Protein AF-A0A6J6B0I6-F1 (afdb_monomer)

Secondary structure (DSSP, 8-state):
-HHHHHHHHHHT--HHHHTTT--TT--------GGGHHHHHHHHHHTT-----------S----TT-EEEETTEEEEEE---S----

InterPro domains:
  IPR036676 PurM-like, C-terminal domain superfamily [G3DSA:3.90.650.10] (1-74)
  IPR036676 PurM-like, C-terminal domain superfamily [SSF56042] (2-62)

pLDDT: mean 90.33, std 6.66, range [61.56, 98.31]

Structure (mmCIF, N/CA/C/O backbone):
data_AF-A0A6J6B0I6-F1
#
_entry.id   AF-A0A6J6B0I6-F1
#
loop_
_atom_site.group_PDB
_atom_site.id
_atom_site.type_symbol
_atom_site.label_atom_id
_atom_site.label_alt_id
_atom_site.label_comp_id
_atom_site.label_asym_id
_atom_site.label_entity_id
_atom_site.label_seq_id
_atom_site.pdbx_PDB_ins_code
_atom_site.Cartn_x
_atom_site.Cartn_y
_atom_site.Cartn_z
_atom_site.occupancy
_atom_site.B_iso_or_equiv
_atom_site.auth_seq_id
_atom_site.auth_comp_id
_atom_site.auth_asym_id
_atom_site.auth_atom_id
_atom_site.pdbx_PDB_model_num
ATOM 1 N N . MET A 1 1 ? -5.797 -0.729 -10.847 1.00 61.56 1 MET A N 1
ATOM 2 C CA . MET A 1 1 ? -4.613 -1.353 -11.485 1.00 61.56 1 MET A CA 1
ATOM 3 C C . MET A 1 1 ? -4.509 -1.180 -13.000 1.00 61.56 1 MET A C 1
ATOM 5 O O . MET A 1 1 ? -3.406 -0.900 -13.443 1.00 61.56 1 MET A O 1
ATOM 9 N N . ARG A 1 2 ? -5.590 -1.271 -13.802 1.00 79.69 2 ARG A N 1
ATOM 10 C CA . ARG A 1 2 ? -5.489 -1.153 -15.281 1.00 79.69 2 ARG A CA 1
ATOM 11 C C . ARG A 1 2 ? -4.710 0.063 -15.794 1.00 79.69 2 ARG A C 1
ATOM 13 O O . ARG A 1 2 ? -3.962 -0.085 -16.746 1.00 79.69 2 ARG A O 1
ATOM 20 N N . VAL A 1 3 ? -4.862 1.235 -15.170 1.00 89.62 3 VAL A N 1
ATOM 21 C CA . VAL A 1 3 ? -4.186 2.464 -15.625 1.00 89.62 3 VAL A CA 1
ATOM 22 C C . VAL A 1 3 ? -2.663 2.316 -15.593 1.00 89.62 3 VAL A C 1
ATOM 24 O O . VAL A 1 3 ? -2.026 2.540 -16.611 1.00 89.62 3 VAL A O 1
ATOM 27 N N . PHE A 1 4 ? -2.077 1.881 -14.473 1.00 91.06 4 PHE A N 1
ATOM 28 C CA . PHE A 1 4 ? -0.620 1.723 -14.371 1.00 91.06 4 PHE A CA 1
ATOM 29 C C . PHE A 1 4 ? -0.081 0.658 -15.325 1.00 91.06 4 PHE A C 1
ATOM 31 O O . PHE A 1 4 ? 0.976 0.860 -15.906 1.00 91.06 4 PHE A O 1
ATOM 38 N N . ARG A 1 5 ? -0.831 -0.430 -15.545 1.00 90.12 5 ARG A N 1
ATOM 39 C CA . ARG A 1 5 ? -0.435 -1.488 -16.486 1.00 90.12 5 ARG A CA 1
ATOM 40 C C . ARG A 1 5 ? -0.398 -0.973 -17.926 1.00 90.12 5 ARG A C 1
ATOM 42 O O . ARG A 1 5 ? 0.568 -1.225 -18.628 1.00 90.12 5 ARG A O 1
ATOM 49 N N . VAL A 1 6 ? -1.407 -0.200 -18.333 1.00 93.38 6 VAL A N 1
ATOM 50 C CA . VAL A 1 6 ? -1.443 0.442 -19.659 1.00 93.38 6 VAL A CA 1
ATOM 51 C C . VAL A 1 6 ? -0.306 1.450 -19.818 1.00 93.38 6 VAL A C 1
ATOM 53 O O . VAL A 1 6 ? 0.342 1.480 -20.856 1.00 93.38 6 VAL A O 1
ATOM 56 N N . LEU A 1 7 ? -0.043 2.268 -18.795 1.00 93.62 7 LEU A N 1
ATOM 57 C CA . LEU A 1 7 ? 1.036 3.254 -18.853 1.00 93.62 7 LEU A CA 1
ATOM 58 C C . LEU A 1 7 ? 2.421 2.597 -18.919 1.00 93.62 7 LEU A C 1
ATOM 60 O O . LEU A 1 7 ? 3.263 3.067 -19.678 1.00 93.62 7 LEU A O 1
ATOM 64 N N . ALA A 1 8 ? 2.645 1.523 -18.158 1.00 92.44 8 ALA A N 1
ATOM 65 C CA . ALA A 1 8 ? 3.886 0.754 -18.209 1.00 92.44 8 ALA A CA 1
ATOM 66 C C . ALA A 1 8 ? 4.072 0.083 -19.582 1.00 92.44 8 ALA A C 1
ATOM 68 O O . ALA A 1 8 ? 5.132 0.219 -20.184 1.00 92.44 8 ALA A O 1
ATOM 69 N N . ASP A 1 9 ? 3.015 -0.530 -20.130 1.00 93.19 9 ASP A N 1
ATOM 70 C CA . ASP A 1 9 ? 3.024 -1.137 -21.470 1.00 93.19 9 ASP A CA 1
ATOM 71 C C . ASP A 1 9 ? 3.369 -0.117 -22.567 1.00 93.19 9 ASP A C 1
ATOM 73 O O . ASP A 1 9 ? 4.237 -0.359 -23.403 1.00 93.19 9 ASP A O 1
ATOM 77 N N . TRP A 1 10 ? 2.774 1.079 -22.521 1.00 95.25 10 TRP A N 1
ATOM 78 C CA . TRP A 1 10 ? 3.106 2.162 -23.456 1.00 95.25 10 TRP A CA 1
ATOM 79 C C . TRP A 1 10 ? 4.540 2.674 -23.316 1.00 95.25 10 TRP A C 1
ATOM 81 O O . TRP A 1 10 ? 5.124 3.121 -24.304 1.00 95.25 10 TRP A O 1
ATOM 91 N N . ALA A 1 11 ? 5.099 2.631 -22.107 1.00 92.94 11 ALA A N 1
ATOM 92 C CA . ALA A 1 11 ? 6.488 2.990 -21.850 1.00 92.94 11 ALA A CA 1
ATOM 93 C C . ALA A 1 11 ? 7.477 1.873 -22.238 1.00 92.94 11 ALA A C 1
ATOM 95 O O . ALA A 1 11 ? 8.671 2.143 -22.352 1.00 92.94 11 ALA A O 1
ATOM 96 N N . GLY A 1 12 ? 7.001 0.644 -22.474 1.00 94.12 12 GLY A N 1
ATOM 97 C CA . GLY A 1 12 ? 7.853 -0.534 -22.648 1.00 94.12 12 GLY A CA 1
ATOM 98 C C . GLY A 1 12 ? 8.507 -1.010 -21.344 1.00 94.12 12 GLY A C 1
ATOM 99 O O . GLY A 1 12 ? 9.510 -1.720 -21.395 1.00 94.12 12 GLY A O 1
ATOM 100 N N . ASP A 1 13 ? 7.945 -0.622 -20.198 1.00 93.38 13 ASP A N 1
ATOM 101 C CA . ASP A 1 13 ? 8.447 -0.920 -18.859 1.00 93.38 13 ASP A CA 1
ATOM 102 C C . ASP A 1 13 ? 7.619 -2.017 -18.168 1.00 93.38 13 ASP A C 1
ATOM 104 O O . ASP A 1 13 ? 6.453 -2.266 -18.482 1.00 93.38 13 ASP A O 1
ATOM 108 N N . SER A 1 14 ? 8.221 -2.657 -17.165 1.00 90.06 14 SER A N 1
ATOM 109 C CA . SER A 1 14 ? 7.508 -3.516 -16.208 1.00 90.06 14 SER A CA 1
ATOM 110 C C . SER A 1 14 ? 6.842 -2.681 -15.105 1.00 90.06 14 SER A C 1
ATOM 112 O O . SER A 1 14 ? 7.249 -1.547 -14.854 1.00 90.06 14 SER A O 1
ATOM 114 N N . LEU A 1 15 ? 5.848 -3.219 -14.388 1.00 89.25 15 LEU A N 1
ATOM 115 C CA . LEU A 1 15 ? 5.303 -2.510 -13.219 1.00 89.25 15 LEU A CA 1
ATOM 116 C C . LEU A 1 15 ? 6.366 -2.381 -12.120 1.00 89.25 15 LEU A C 1
ATOM 118 O O . LEU A 1 15 ? 6.505 -1.319 -11.515 1.00 89.25 15 LEU A O 1
ATOM 122 N N . GLU A 1 16 ? 7.164 -3.427 -11.940 1.00 88.75 16 GLU A N 1
ATOM 123 C CA . GLU A 1 16 ? 8.257 -3.534 -10.979 1.00 88.75 16 GLU A CA 1
ATOM 124 C C . GLU A 1 16 ? 9.285 -2.407 -11.167 1.00 88.75 16 GLU A C 1
ATOM 126 O O . GLU A 1 16 ? 9.692 -1.756 -10.206 1.00 88.75 16 GLU A O 1
ATOM 131 N N . SER A 1 17 ? 9.655 -2.091 -12.414 1.00 89.56 17 SER A N 1
ATOM 132 C CA . SER A 1 17 ? 10.593 -0.995 -12.705 1.00 89.56 17 SER A CA 1
ATOM 133 C C . SER A 1 17 ? 10.031 0.394 -12.382 1.00 89.56 17 SER A C 1
ATOM 135 O O . SER A 1 17 ? 10.802 1.339 -12.214 1.00 89.56 17 SER A O 1
ATOM 137 N N . THR A 1 18 ? 8.708 0.535 -12.243 1.00 89.62 18 THR A N 1
ATOM 138 C CA . THR A 1 18 ? 8.058 1.817 -11.917 1.00 89.62 18 THR A CA 1
ATOM 139 C C . THR A 1 18 ? 7.846 2.048 -10.415 1.00 89.62 18 THR A C 1
ATOM 141 O O . THR A 1 18 ? 7.550 3.178 -10.020 1.00 89.62 18 THR A O 1
ATOM 144 N N . GLU A 1 19 ? 8.064 1.042 -9.559 1.00 86.25 19 GLU A N 1
ATOM 145 C CA . GLU A 1 19 ? 7.844 1.096 -8.097 1.00 86.25 19 GLU A CA 1
ATOM 146 C C . GLU A 1 19 ? 8.581 2.240 -7.395 1.00 86.25 19 GLU A C 1
ATOM 148 O O . GLU A 1 19 ? 8.066 2.854 -6.462 1.00 86.25 19 GLU A O 1
ATOM 153 N N . GLY A 1 20 ? 9.788 2.569 -7.861 1.00 82.94 20 GLY A N 1
ATOM 1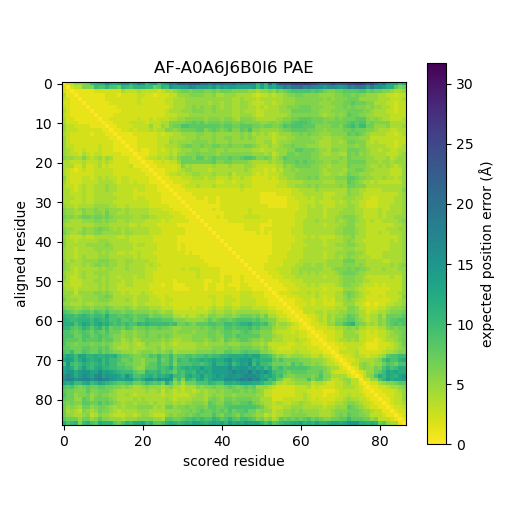54 C CA . GLY A 1 20 ? 10.578 3.668 -7.300 1.00 82.94 20 GLY A CA 1
ATOM 155 C C . GLY A 1 20 ? 9.988 5.060 -7.562 1.00 82.94 20 GLY A C 1
ATOM 156 O O . GLY A 1 20 ? 10.431 6.036 -6.951 1.00 82.94 20 GLY A O 1
ATOM 157 N N . THR A 1 21 ? 8.999 5.158 -8.455 1.00 86.12 21 THR A N 1
ATOM 158 C CA . THR A 1 21 ? 8.476 6.429 -8.974 1.00 86.12 21 THR A CA 1
ATOM 159 C C . THR A 1 21 ? 6.968 6.569 -8.780 1.00 86.12 21 THR A C 1
ATOM 161 O O . THR A 1 21 ? 6.495 7.663 -8.466 1.00 86.12 21 THR A O 1
ATOM 164 N N . TRP A 1 22 ? 6.194 5.501 -8.978 1.00 90.12 22 TRP A N 1
ATOM 165 C CA . TRP A 1 22 ? 4.730 5.539 -8.966 1.00 90.12 22 TRP A CA 1
ATOM 166 C C . TRP A 1 22 ? 4.157 4.902 -7.706 1.00 90.12 22 TRP A C 1
ATOM 168 O O . TRP A 1 22 ? 4.711 3.971 -7.141 1.00 90.12 22 TRP A O 1
ATOM 178 N N . ASN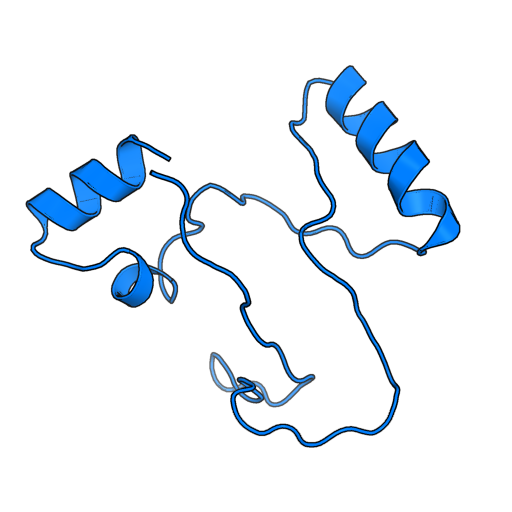 A 1 23 ? 2.991 5.387 -7.284 1.00 88.56 23 ASN A N 1
ATOM 179 C CA . ASN A 1 23 ? 2.302 4.859 -6.106 1.00 88.56 23 ASN A CA 1
ATOM 180 C C . ASN A 1 23 ? 1.585 3.517 -6.353 1.00 88.56 23 ASN A C 1
ATOM 182 O O . ASN A 1 23 ? 1.127 2.882 -5.408 1.00 88.56 23 ASN A O 1
ATOM 186 N N . LEU A 1 24 ? 1.441 3.121 -7.624 1.00 90.12 24 LEU A N 1
ATOM 187 C CA . LEU A 1 24 ? 0.828 1.869 -8.080 1.00 90.12 24 LEU A CA 1
ATOM 188 C C . LEU A 1 24 ? -0.553 1.558 -7.474 1.00 90.12 24 LEU A C 1
ATOM 190 O O . LEU A 1 24 ? -0.987 0.409 -7.422 1.00 90.12 24 LEU A O 1
ATOM 194 N N . GLY A 1 25 ? -1.292 2.601 -7.091 1.00 88.88 25 GLY A N 1
ATOM 195 C CA . GLY A 1 25 ? -2.640 2.509 -6.530 1.00 88.88 25 GLY A CA 1
ATOM 196 C C . GLY A 1 25 ? -2.712 2.682 -5.014 1.00 88.88 25 GLY A C 1
ATOM 197 O O . GLY A 1 25 ? -3.819 2.741 -4.487 1.00 88.88 25 GLY A O 1
ATOM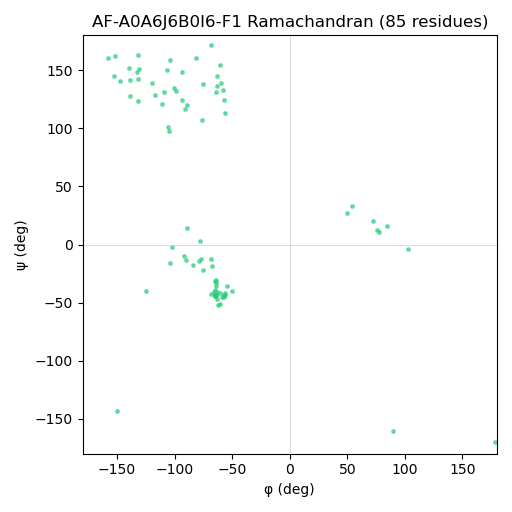 198 N N . ILE A 1 26 ? -1.580 2.820 -4.319 1.00 90.38 26 ILE A N 1
ATOM 199 C CA . ILE A 1 26 ? -1.532 3.071 -2.873 1.00 90.38 26 ILE A CA 1
ATOM 200 C C . ILE A 1 26 ? -1.173 4.536 -2.627 1.00 90.38 26 ILE A C 1
ATOM 202 O O . ILE A 1 26 ? -0.010 4.922 -2.632 1.00 90.38 26 ILE A O 1
ATOM 206 N N . GLY A 1 27 ? -2.180 5.376 -2.392 1.00 91.75 27 GLY A N 1
ATOM 207 C CA . GLY A 1 27 ? -1.958 6.799 -2.102 1.00 91.75 27 GLY A CA 1
ATOM 208 C C . GLY A 1 27 ? -1.435 7.081 -0.688 1.00 91.75 27 GLY A C 1
ATOM 209 O O . GLY A 1 27 ? -0.859 8.141 -0.451 1.00 91.75 27 GLY A O 1
ATOM 210 N N . MET A 1 28 ? -1.642 6.155 0.251 1.00 93.88 28 MET A N 1
ATOM 211 C CA . MET A 1 28 ? -1.312 6.330 1.665 1.00 93.88 28 MET A CA 1
ATOM 212 C C . MET A 1 28 ? -1.031 4.981 2.331 1.00 93.88 28 MET A C 1
ATOM 214 O O . MET A 1 28 ? -1.691 3.988 2.037 1.00 93.88 28 MET A O 1
ATOM 218 N N . LEU A 1 29 ? -0.092 4.981 3.278 1.00 93.81 29 LEU A N 1
ATOM 219 C CA . LEU A 1 29 ? 0.114 3.903 4.240 1.00 93.81 29 LEU A CA 1
ATOM 220 C C . LEU A 1 29 ? -0.139 4.446 5.646 1.00 93.81 29 LEU A C 1
ATOM 222 O O . LEU A 1 29 ? 0.448 5.456 6.032 1.00 93.81 29 LEU A O 1
ATOM 226 N N . ALA A 1 30 ? -0.986 3.764 6.412 1.00 95.69 30 ALA A N 1
ATOM 227 C CA . ALA A 1 30 ? -1.218 4.063 7.818 1.00 95.69 30 ALA A CA 1
ATOM 228 C C . ALA A 1 30 ? -0.652 2.929 8.681 1.00 95.69 30 ALA A C 1
ATOM 230 O O . ALA A 1 30 ? -1.061 1.776 8.546 1.00 95.69 30 ALA A O 1
ATOM 231 N N . VAL A 1 31 ? 0.287 3.254 9.573 1.00 95.44 31 VAL A N 1
ATOM 232 C CA . VAL A 1 31 ? 0.811 2.304 10.564 1.00 95.44 31 VAL A CA 1
ATOM 233 C C . VAL A 1 31 ? -0.051 2.396 11.816 1.00 95.44 31 VAL A C 1
ATOM 235 O O . VAL A 1 31 ? -0.169 3.459 12.421 1.00 95.44 31 VAL A O 1
ATOM 238 N N . VAL A 1 32 ? -0.670 1.280 12.186 1.00 96.56 32 VAL A N 1
ATOM 239 C CA . VAL A 1 32 ? -1.638 1.191 13.286 1.00 96.56 32 VAL A CA 1
ATOM 240 C C . VAL A 1 32 ? -1.293 0.018 14.197 1.00 96.56 32 VAL A C 1
ATOM 242 O O . VAL A 1 32 ? -0.538 -0.877 13.810 1.00 96.56 32 VAL A O 1
ATOM 245 N N . SER A 1 33 ? -1.852 -0.005 15.410 1.00 97.00 33 SER A N 1
ATOM 246 C CA . SER A 1 33 ? -1.747 -1.187 16.265 1.00 97.00 33 SER A CA 1
ATOM 247 C C . SER A 1 33 ? -2.438 -2.384 15.608 1.00 97.00 33 SER A C 1
ATOM 249 O O . SER A 1 33 ? -3.470 -2.244 14.945 1.00 97.00 33 SER A O 1
ATOM 251 N N . HIS A 1 34 ? -1.881 -3.579 15.819 1.00 95.81 34 HIS A N 1
ATOM 252 C CA . HIS A 1 34 ? -2.420 -4.814 15.2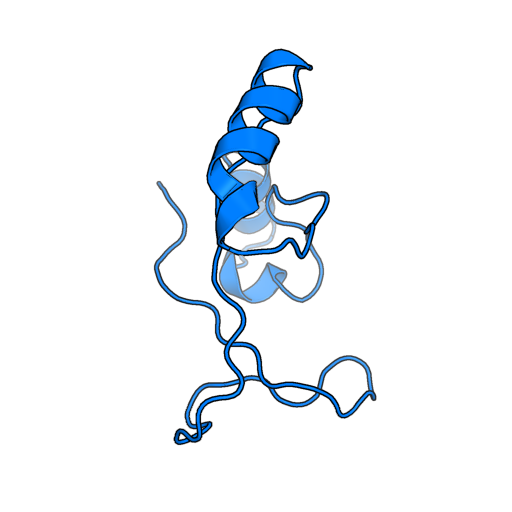47 1.00 95.81 34 HIS A CA 1
ATOM 253 C C . HIS A 1 34 ? -3.894 -5.030 15.626 1.00 95.81 34 HIS A C 1
ATOM 255 O O . HIS A 1 34 ? -4.712 -5.371 14.776 1.00 95.81 34 HIS A O 1
ATOM 261 N N . GLU A 1 35 ? -4.238 -4.752 16.885 1.00 97.31 35 GLU A N 1
ATOM 262 C CA . GLU A 1 35 ? -5.591 -4.911 17.428 1.00 97.31 35 GLU A CA 1
ATOM 263 C C . GLU A 1 35 ? -6.618 -3.978 16.768 1.00 97.31 35 GLU A C 1
ATOM 265 O O . GLU A 1 35 ? -7.783 -4.343 16.626 1.00 97.31 35 GLU A O 1
ATOM 270 N N . SER A 1 36 ? -6.190 -2.797 16.313 1.00 97.69 36 SER A N 1
ATOM 271 C CA . SER A 1 36 ? -7.076 -1.805 15.693 1.00 97.69 36 SER A CA 1
ATOM 272 C C . SER A 1 36 ? -7.207 -1.964 14.178 1.00 97.69 36 SER A C 1
ATOM 274 O O . SER A 1 36 ? -8.095 -1.354 13.582 1.00 97.69 36 SER A O 1
ATOM 276 N N . ALA A 1 37 ? -6.347 -2.760 13.534 1.00 97.50 37 ALA A N 1
ATOM 277 C CA . ALA A 1 37 ? -6.246 -2.820 12.075 1.00 97.50 37 ALA A CA 1
ATOM 278 C C . ALA A 1 37 ? -7.575 -3.190 11.392 1.00 97.50 37 ALA A C 1
ATOM 280 O O . ALA A 1 37 ? -7.968 -2.559 10.409 1.00 97.50 37 ALA A O 1
ATOM 281 N N . SER A 1 38 ? -8.296 -4.178 11.929 1.00 96.88 38 SER A N 1
ATOM 282 C CA . SER A 1 38 ? -9.579 -4.633 11.378 1.00 96.88 38 SER A CA 1
ATOM 283 C C . SER A 1 38 ? -10.687 -3.586 11.540 1.00 96.88 38 SER A C 1
ATOM 285 O O . SER A 1 38 ? -11.441 -3.329 10.598 1.00 96.88 38 SER A O 1
ATOM 287 N N . THR A 1 39 ? -10.761 -2.948 12.710 1.00 98.12 39 THR A N 1
ATOM 288 C CA . THR A 1 39 ? -11.723 -1.881 13.007 1.00 98.12 39 THR A CA 1
ATOM 289 C C . THR A 1 39 ? -11.507 -0.682 12.091 1.00 98.12 39 THR A C 1
ATOM 291 O O . THR A 1 39 ? -12.441 -0.283 11.397 1.00 98.12 39 THR A O 1
ATOM 294 N N . LEU A 1 40 ? -10.274 -0.176 12.007 1.00 98.00 40 LEU A N 1
ATOM 295 C CA . LEU A 1 40 ? -9.937 0.987 11.181 1.00 98.00 40 LEU A CA 1
ATOM 296 C C . LEU A 1 40 ? -10.157 0.717 9.690 1.00 98.00 40 LEU A C 1
ATOM 298 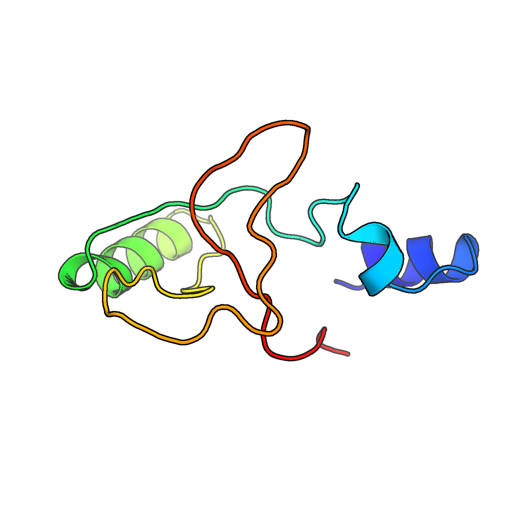O O . LEU A 1 40 ? -10.739 1.548 9.000 1.00 98.00 40 LEU A O 1
ATOM 302 N N . THR A 1 41 ? -9.790 -0.473 9.202 1.00 97.81 41 THR A N 1
ATOM 303 C CA . THR A 1 41 ? -10.046 -0.869 7.806 1.00 97.81 41 THR A CA 1
ATOM 304 C C . THR A 1 41 ? -11.537 -0.797 7.472 1.00 97.81 41 THR A C 1
ATOM 306 O O . THR A 1 41 ? -11.918 -0.257 6.431 1.00 97.81 41 THR A O 1
ATOM 309 N N . ARG A 1 42 ? -12.403 -1.304 8.362 1.00 98.06 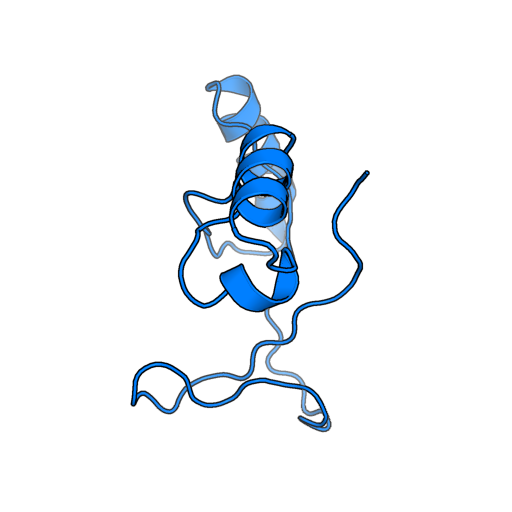42 ARG A N 1
ATOM 310 C CA . ARG A 1 42 ? -13.860 -1.229 8.181 1.00 98.06 42 ARG A CA 1
ATOM 311 C C . ARG A 1 42 ? -14.378 0.204 8.217 1.00 98.06 42 ARG A C 1
ATOM 313 O O . ARG A 1 42 ? -15.235 0.548 7.404 1.00 98.06 42 ARG A O 1
ATOM 320 N N . GLU A 1 43 ? -13.906 1.014 9.158 1.00 98.31 43 GLU A N 1
ATOM 321 C CA . GLU A 1 43 ? -14.332 2.409 9.301 1.00 98.31 43 GLU A CA 1
ATOM 322 C C . GLU A 1 43 ? -13.949 3.243 8.078 1.00 98.31 43 GLU A C 1
ATOM 324 O O . GLU A 1 43 ? -14.806 3.918 7.513 1.00 98.31 43 GLU A O 1
ATOM 329 N N . TRP A 1 44 ? -12.707 3.133 7.604 1.00 97.62 44 TRP A N 1
ATOM 330 C CA . TRP A 1 44 ? -12.243 3.828 6.402 1.00 97.62 44 TRP A CA 1
ATOM 331 C C . TRP A 1 44 ? -12.978 3.374 5.147 1.00 97.62 44 TRP A C 1
ATOM 333 O O . TRP A 1 44 ? -13.449 4.219 4.389 1.00 97.62 44 TRP A O 1
ATOM 343 N N . THR A 1 45 ? -13.185 2.065 4.976 1.00 97.62 45 THR A N 1
ATOM 344 C CA . THR A 1 45 ? -13.973 1.543 3.846 1.00 97.62 45 THR A CA 1
ATOM 345 C C . THR A 1 45 ? -15.408 2.076 3.887 1.00 97.62 45 THR A C 1
ATOM 347 O O . THR A 1 45 ? -15.941 2.511 2.870 1.00 97.62 45 THR A O 1
ATOM 350 N N . THR A 1 46 ? -16.026 2.129 5.073 1.00 98.12 46 THR A N 1
ATOM 351 C CA . THR A 1 46 ? -17.370 2.712 5.259 1.00 98.12 46 THR A CA 1
ATOM 352 C C . THR A 1 46 ? -17.386 4.213 4.951 1.00 98.12 46 THR A C 1
ATOM 354 O O . THR A 1 46 ? -18.374 4.724 4.429 1.00 98.12 46 THR A O 1
ATOM 357 N N . ALA A 1 47 ? -16.287 4.915 5.228 1.00 97.94 47 ALA A N 1
ATOM 358 C CA . ALA A 1 47 ? -16.095 6.322 4.891 1.00 97.94 47 ALA A CA 1
ATOM 359 C C . ALA A 1 47 ? -15.732 6.566 3.408 1.00 97.94 47 ALA A C 1
ATOM 361 O O . ALA A 1 47 ? -15.498 7.711 3.025 1.00 97.94 47 ALA A O 1
ATOM 362 N N . GLY A 1 48 ? -15.694 5.523 2.569 1.00 97.69 48 GLY A N 1
ATOM 363 C CA . GLY A 1 48 ? -15.389 5.627 1.138 1.00 97.69 48 GLY A CA 1
ATOM 364 C C . GLY A 1 48 ? -13.896 5.631 0.802 1.00 97.69 48 GLY A C 1
ATOM 365 O O . GLY A 1 48 ? -13.521 6.023 -0.301 1.00 97.69 48 GLY A O 1
ATOM 366 N N . ILE A 1 49 ? -13.042 5.216 1.738 1.00 96.62 49 ILE A N 1
ATOM 367 C CA . ILE A 1 49 ? -11.603 5.045 1.535 1.00 96.62 49 ILE A CA 1
ATOM 368 C C . ILE A 1 49 ? -11.319 3.545 1.446 1.00 96.62 49 ILE A C 1
ATOM 370 O O . ILE A 1 49 ? -11.238 2.864 2.472 1.00 96.62 49 ILE A O 1
ATOM 374 N N . ASP A 1 50 ? -11.148 3.034 0.227 1.00 95.56 50 ASP A N 1
ATOM 375 C CA . ASP A 1 50 ? -10.786 1.632 -0.004 1.00 95.56 50 ASP A CA 1
ATOM 376 C C . ASP A 1 50 ? -9.496 1.290 0.749 1.00 95.56 50 ASP A C 1
ATOM 378 O O . ASP A 1 50 ? -8.420 1.815 0.459 1.00 95.56 50 ASP A O 1
ATOM 382 N N . SER A 1 51 ? -9.624 0.424 1.753 1.00 96.56 51 SER A N 1
ATOM 383 C CA . SER A 1 51 ? -8.561 0.128 2.710 1.00 96.56 51 SER A CA 1
ATOM 384 C C . SER A 1 51 ? -8.394 -1.375 2.878 1.00 96.56 51 SER A C 1
ATOM 386 O O . SER A 1 51 ? -9.371 -2.122 2.923 1.00 96.56 51 SER A O 1
ATOM 388 N N . TRP A 1 52 ? -7.150 -1.825 3.018 1.00 95.19 52 TRP A N 1
ATOM 389 C CA . TRP A 1 52 ? -6.813 -3.205 3.357 1.00 95.19 52 TRP A CA 1
ATOM 390 C C . TRP A 1 52 ? -5.482 -3.255 4.111 1.00 95.19 52 TRP A C 1
ATOM 392 O O . TRP A 1 52 ? -4.680 -2.321 4.061 1.00 95.19 52 TRP A O 1
ATOM 402 N N . VAL A 1 53 ? -5.225 -4.365 4.804 1.00 95.19 53 VAL A N 1
ATOM 403 C CA . VAL A 1 53 ? -3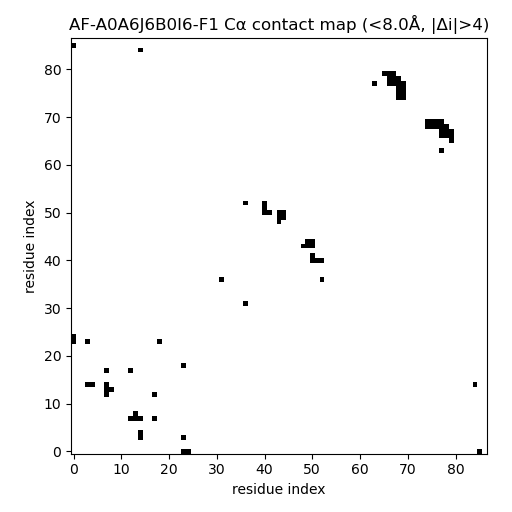.920 -4.609 5.428 1.00 95.19 53 VAL A CA 1
ATOM 404 C C . VAL A 1 53 ? -2.931 -5.024 4.340 1.00 95.19 53 VAL A C 1
ATOM 406 O O . VAL A 1 53 ? -3.007 -6.135 3.822 1.00 95.19 53 VAL A O 1
ATOM 409 N N . VAL A 1 54 ? -2.010 -4.126 3.988 1.00 92.56 54 VAL A N 1
ATOM 410 C CA . VAL A 1 54 ? -0.986 -4.374 2.955 1.00 92.56 54 VAL A CA 1
ATOM 411 C C . VAL A 1 54 ? 0.250 -5.111 3.488 1.00 92.56 54 VAL A C 1
ATOM 413 O O . VAL A 1 54 ? 1.012 -5.682 2.715 1.00 92.56 54 VAL A O 1
ATOM 416 N N . GLY A 1 55 ? 0.461 -5.125 4.806 1.00 93.88 55 GLY A N 1
ATOM 417 C CA . GLY A 1 55 ? 1.610 -5.786 5.417 1.00 93.88 55 GLY A CA 1
ATOM 418 C C . GLY A 1 55 ? 1.665 -5.626 6.933 1.00 93.88 55 GLY A C 1
ATOM 419 O O . GLY A 1 55 ? 0.718 -5.150 7.562 1.00 93.88 55 GLY A O 1
ATOM 420 N N . HIS A 1 56 ? 2.796 -6.024 7.515 1.00 93.75 56 HIS A N 1
ATOM 421 C CA . HIS A 1 56 ? 3.038 -5.996 8.956 1.00 93.75 56 HIS A CA 1
ATOM 422 C C . HIS A 1 56 ? 4.400 -5.376 9.270 1.00 93.75 56 HIS A C 1
ATOM 424 O O . HIS A 1 56 ? 5.354 -5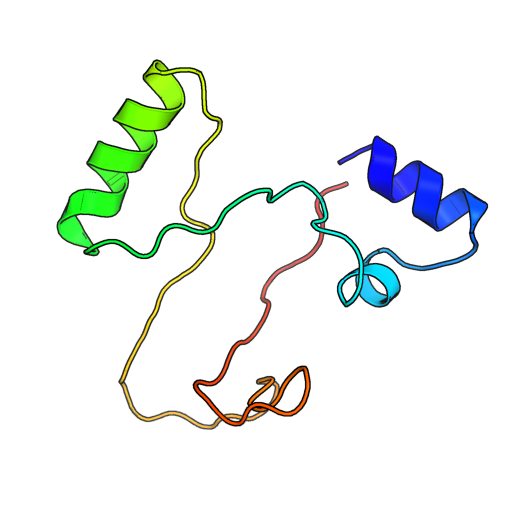.539 8.513 1.00 93.75 56 HIS A O 1
ATOM 430 N N . VAL A 1 57 ? 4.490 -4.709 10.420 1.00 93.50 57 VAL A N 1
ATOM 431 C CA . VAL A 1 57 ? 5.751 -4.237 11.003 1.00 93.50 57 VAL A CA 1
ATOM 432 C C . VAL A 1 57 ? 6.152 -5.211 12.108 1.00 93.50 57 VAL A C 1
ATOM 434 O O . VAL A 1 57 ? 5.310 -5.618 12.907 1.00 93.50 57 VAL A O 1
ATOM 437 N N . SER A 1 58 ? 7.424 -5.601 12.141 1.00 91.44 58 SER A N 1
ATOM 438 C CA . SER A 1 58 ? 7.984 -6.514 13.139 1.00 91.44 58 SER A CA 1
ATOM 439 C C . SER A 1 58 ? 9.361 -6.023 13.571 1.00 91.44 58 SER A C 1
ATOM 441 O O . SER A 1 58 ? 10.143 -5.577 12.737 1.00 91.44 58 SER A O 1
ATOM 443 N N . ASP A 1 59 ? 9.656 -6.154 14.859 1.00 91.62 59 ASP A N 1
ATOM 444 C CA . ASP A 1 59 ? 10.957 -5.892 15.488 1.00 91.62 59 ASP A CA 1
ATOM 445 C C . ASP A 1 59 ? 11.742 -7.180 15.796 1.00 91.62 59 ASP A C 1
ATOM 447 O O . ASP A 1 59 ? 12.875 -7.127 16.271 1.00 91.62 59 ASP A O 1
ATOM 451 N N . ARG A 1 60 ? 11.155 -8.352 15.517 1.00 90.81 60 ARG A N 1
ATOM 452 C CA . ARG A 1 60 ? 11.819 -9.649 15.695 1.00 90.81 60 ARG A CA 1
ATOM 453 C C . ARG A 1 60 ? 13.086 -9.735 14.852 1.00 90.81 60 ARG A C 1
ATOM 455 O O . ARG A 1 60 ? 13.072 -9.370 13.680 1.00 90.81 60 ARG A O 1
ATOM 462 N N . GLU A 1 61 ? 14.137 -10.311 15.421 1.00 90.06 61 GLU A N 1
ATOM 463 C CA . GLU A 1 61 ? 15.388 -10.572 14.711 1.00 90.06 61 GLU A CA 1
ATOM 464 C C . GLU A 1 61 ? 15.180 -11.580 13.565 1.00 90.06 61 GLU A C 1
ATOM 466 O O . GLU A 1 61 ? 14.546 -12.623 13.742 1.00 90.06 61 GLU A O 1
ATOM 471 N N . HIS A 1 62 ? 15.682 -11.250 12.373 1.00 87.69 62 HIS A N 1
ATOM 472 C CA . HIS A 1 62 ? 15.655 -12.098 11.179 1.00 87.69 62 HIS A CA 1
ATOM 473 C C . HIS A 1 62 ? 16.750 -11.670 10.190 1.00 87.69 62 HIS A C 1
ATOM 475 O O . HIS A 1 62 ? 17.249 -10.547 10.264 1.00 87.69 62 HIS A O 1
ATOM 481 N N . SER A 1 63 ? 17.118 -12.557 9.254 1.00 90.69 63 SER A N 1
ATOM 482 C CA . SER A 1 63 ? 17.993 -12.172 8.138 1.00 90.69 63 SER A CA 1
ATOM 483 C C . SER A 1 63 ? 17.307 -11.113 7.274 1.00 90.69 63 SER A C 1
ATOM 485 O O . SER A 1 63 ? 16.130 -11.255 6.939 1.00 90.69 63 SER A O 1
ATOM 487 N N . LEU A 1 64 ? 18.060 -10.084 6.884 1.00 89.62 64 LEU A N 1
ATOM 488 C CA . LEU A 1 64 ? 17.596 -9.010 6.003 1.00 89.62 64 LEU A CA 1
ATOM 489 C C . LEU A 1 64 ? 17.824 -9.322 4.513 1.00 89.62 64 LEU A C 1
ATOM 491 O O . LEU A 1 64 ? 17.714 -8.434 3.669 1.00 89.62 64 LEU A O 1
ATOM 495 N N . ASP A 1 65 ? 18.124 -10.574 4.161 1.00 90.31 65 ASP A N 1
ATOM 496 C CA . ASP A 1 65 ? 18.285 -10.985 2.766 1.00 90.31 65 ASP A CA 1
ATOM 497 C C . ASP A 1 65 ? 17.016 -10.686 1.946 1.00 90.31 65 ASP A C 1
ATOM 499 O O . ASP A 1 65 ? 15.907 -11.115 2.278 1.00 90.31 65 ASP A O 1
ATOM 503 N N . GLY A 1 66 ? 17.183 -9.936 0.853 1.00 87.06 66 GLY A N 1
ATOM 504 C CA . GLY A 1 66 ? 16.079 -9.507 -0.012 1.00 87.06 66 GLY A CA 1
ATOM 505 C C . GLY A 1 66 ? 15.245 -8.343 0.538 1.00 87.06 66 GLY A C 1
ATOM 506 O O . GLY A 1 66 ? 14.189 -8.050 -0.023 1.00 87.06 66 GLY A O 1
ATOM 507 N N . TYR A 1 67 ? 15.692 -7.683 1.610 1.00 91.25 67 TYR A N 1
ATOM 508 C CA . TYR A 1 67 ? 15.109 -6.431 2.086 1.00 91.25 67 TYR A CA 1
ATOM 509 C C . TYR A 1 67 ? 15.841 -5.223 1.500 1.00 91.25 67 TYR A C 1
ATOM 511 O O . TYR A 1 67 ? 17.053 -5.233 1.288 1.00 91.25 67 TYR A O 1
ATOM 519 N N . VAL A 1 68 ? 15.092 -4.144 1.304 1.00 89.00 68 VAL A N 1
ATOM 520 C CA . VAL A 1 68 ? 15.624 -2.808 1.051 1.00 89.00 68 VAL A CA 1
ATOM 521 C C . VAL A 1 68 ? 15.780 -2.108 2.399 1.00 89.00 68 VAL A C 1
ATOM 523 O O . VAL A 1 68 ? 14.794 -1.882 3.099 1.00 89.00 68 VAL A O 1
ATOM 526 N N . THR A 1 69 ? 17.016 -1.781 2.774 1.00 88.88 69 THR A N 1
ATOM 527 C CA . THR A 1 69 ? 17.357 -1.136 4.061 1.00 88.88 69 THR A CA 1
ATOM 528 C C . THR A 1 69 ? 17.684 0.350 3.931 1.00 88.88 69 THR A C 1
ATOM 530 O O . THR A 1 69 ? 17.699 1.075 4.923 1.00 88.88 69 THR A O 1
ATOM 533 N N . SER A 1 70 ? 17.938 0.803 2.704 1.00 84.06 70 SER A N 1
ATOM 534 C CA . SER A 1 70 ? 18.326 2.177 2.406 1.00 84.06 70 SER A CA 1
ATOM 535 C C . SER A 1 70 ? 17.596 2.641 1.154 1.00 84.06 70 SER A C 1
ATOM 537 O O . SER A 1 70 ? 17.632 1.979 0.115 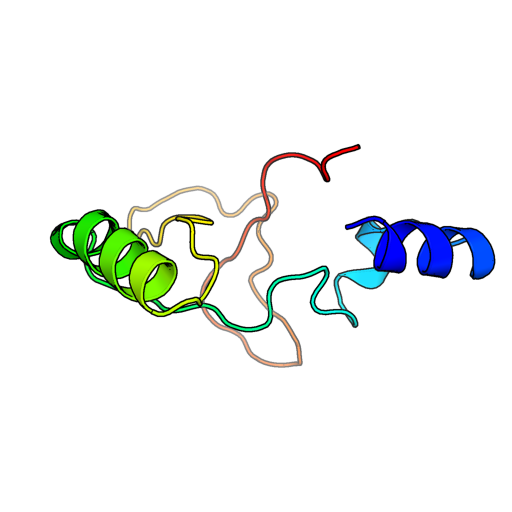1.00 84.06 70 SER A O 1
ATOM 539 N N . ALA A 1 71 ? 16.929 3.789 1.239 1.00 80.50 71 ALA A N 1
ATOM 540 C CA . ALA A 1 71 ? 16.225 4.390 0.112 1.00 80.50 71 ALA A CA 1
ATOM 541 C C . ALA A 1 71 ? 16.274 5.916 0.214 1.00 80.50 71 ALA A C 1
ATOM 543 O O . ALA A 1 71 ? 16.152 6.484 1.296 1.00 80.50 71 ALA A O 1
ATOM 544 N N . LYS A 1 72 ? 16.450 6.594 -0.928 1.00 78.25 72 LYS A N 1
ATOM 545 C CA . LYS A 1 72 ? 16.497 8.069 -1.017 1.00 78.25 72 LYS A CA 1
ATOM 546 C C . LYS A 1 72 ? 17.530 8.724 -0.075 1.00 78.25 72 LYS A C 1
ATOM 548 O O . LYS A 1 72 ? 17.307 9.826 0.412 1.00 78.25 72 LYS A O 1
ATOM 553 N N . GLY A 1 73 ? 18.659 8.050 0.166 1.00 79.50 73 GLY A N 1
ATOM 554 C CA . GLY A 1 73 ? 19.748 8.558 1.011 1.00 79.50 73 GLY A CA 1
ATOM 555 C C . GLY A 1 73 ? 19.477 8.505 2.518 1.00 79.50 73 GLY A C 1
ATOM 556 O O . GLY A 1 73 ? 20.217 9.126 3.275 1.00 79.50 73 GLY A O 1
ATOM 557 N N . VAL A 1 74 ? 18.430 7.795 2.949 1.00 79.75 74 VAL A N 1
ATOM 558 C CA . VAL A 1 74 ? 18.126 7.553 4.363 1.00 79.75 74 VAL A CA 1
ATOM 559 C C . VAL A 1 74 ? 18.392 6.088 4.690 1.00 79.75 74 VAL A C 1
ATOM 561 O O . VAL A 1 74 ? 17.906 5.201 3.983 1.00 79.75 74 VAL A O 1
ATOM 564 N N . ASP A 1 75 ? 19.120 5.860 5.782 1.00 78.50 75 ASP A N 1
ATOM 565 C CA . ASP A 1 75 ? 19.252 4.555 6.426 1.00 78.50 75 ASP A CA 1
ATOM 566 C C . ASP A 1 75 ? 18.204 4.450 7.540 1.00 78.50 75 ASP A C 1
ATOM 568 O O . ASP A 1 75 ? 18.107 5.326 8.405 1.00 78.50 75 ASP A O 1
ATOM 572 N N . GLY A 1 76 ? 17.376 3.409 7.492 1.00 79.56 76 GLY A N 1
ATOM 573 C CA . GLY A 1 76 ? 16.251 3.237 8.408 1.00 79.56 76 GLY A CA 1
ATOM 574 C C . GLY A 1 76 ? 15.921 1.770 8.657 1.00 79.56 76 GLY A C 1
ATOM 575 O O . GLY A 1 76 ? 16.809 0.928 8.760 1.00 79.56 76 GLY A O 1
ATOM 576 N N . GLY A 1 77 ? 14.628 1.466 8.788 1.00 84.75 77 GLY A N 1
ATOM 577 C CA . GLY A 1 77 ? 14.153 0.085 8.866 1.00 84.75 77 GLY A CA 1
ATOM 578 C C . GLY A 1 77 ? 14.323 -0.673 7.545 1.00 84.75 77 GLY A C 1
ATOM 579 O O . GLY A 1 77 ? 14.625 -0.095 6.503 1.00 84.75 77 GLY A O 1
ATOM 580 N N . ALA A 1 78 ? 14.081 -1.979 7.589 1.00 89.94 78 ALA A N 1
ATOM 581 C CA . ALA A 1 78 ? 14.127 -2.848 6.423 1.00 89.94 78 ALA A CA 1
ATOM 582 C C . ALA A 1 78 ? 12.709 -3.085 5.880 1.00 89.94 78 ALA A C 1
ATOM 584 O O . ALA A 1 78 ? 11.802 -3.436 6.637 1.00 89.94 78 ALA A O 1
ATOM 585 N N . VAL A 1 79 ? 12.516 -2.935 4.570 1.00 89.56 79 VAL A N 1
ATOM 586 C CA . VAL A 1 79 ? 11.238 -3.206 3.894 1.00 89.56 79 VAL A CA 1
ATOM 587 C C . VAL A 1 79 ? 11.430 -4.289 2.844 1.00 89.56 79 VAL A C 1
ATOM 589 O O . VAL A 1 79 ? 12.407 -4.282 2.101 1.00 89.56 79 VAL A O 1
ATOM 592 N N . ARG A 1 80 ? 10.470 -5.205 2.748 1.00 90.12 80 ARG A N 1
ATOM 593 C CA . ARG A 1 80 ? 10.421 -6.216 1.695 1.00 90.12 80 ARG A CA 1
ATOM 594 C C . ARG A 1 80 ? 9.025 -6.264 1.097 1.00 90.12 80 ARG A C 1
ATOM 596 O O . ARG A 1 80 ? 8.057 -6.500 1.819 1.00 90.12 80 ARG A O 1
ATOM 603 N N . LEU A 1 81 ? 8.935 -6.072 -0.217 1.00 86.88 81 LEU A N 1
ATOM 604 C CA . LEU A 1 81 ? 7.712 -6.343 -0.961 1.00 86.88 81 LEU A CA 1
ATOM 605 C C . LEU A 1 81 ? 7.561 -7.858 -1.136 1.00 86.88 81 LEU A C 1
ATOM 607 O O . LEU A 1 81 ? 8.534 -8.573 -1.393 1.00 86.88 81 LEU A O 1
ATOM 611 N N . VAL A 1 82 ? 6.343 -8.356 -0.961 1.00 86.94 82 VAL A N 1
ATOM 612 C CA . VAL A 1 82 ? 6.009 -9.774 -1.113 1.00 86.94 82 VAL A CA 1
ATOM 613 C C . VAL A 1 82 ? 4.776 -9.919 -1.996 1.00 86.94 82 VAL A C 1
ATOM 615 O O . VAL A 1 82 ? 3.911 -9.047 -2.009 1.00 86.94 82 VAL A O 1
ATOM 618 N N . GLY A 1 83 ? 4.680 -11.045 -2.702 1.00 86.19 83 GLY A N 1
ATOM 619 C CA . GLY A 1 83 ? 3.579 -11.320 -3.624 1.00 86.19 83 GLY A CA 1
ATOM 620 C C . GLY A 1 83 ? 3.854 -10.836 -5.048 1.00 86.19 83 GLY A C 1
ATOM 621 O O . GLY A 1 83 ? 5.004 -10.662 -5.447 1.00 86.19 83 GLY A O 1
ATOM 622 N N . SER A 1 84 ? 2.785 -10.680 -5.825 1.00 84.44 84 SER A N 1
ATOM 623 C CA . SER A 1 84 ? 2.828 -10.272 -7.231 1.00 84.44 84 SER A CA 1
ATOM 624 C C . SER A 1 84 ? 1.690 -9.299 -7.519 1.00 84.44 84 SER A C 1
ATOM 626 O O . SER A 1 84 ? 0.639 -9.364 -6.875 1.00 84.44 84 SER A O 1
ATOM 628 N N . TYR A 1 85 ? 1.887 -8.412 -8.494 1.00 82.38 85 TYR A N 1
ATOM 629 C CA . TYR A 1 85 ? 0.815 -7.562 -9.003 1.00 82.38 85 TYR A CA 1
ATOM 630 C C . TYR A 1 85 ? -0.341 -8.424 -9.520 1.00 82.38 85 TYR A C 1
ATOM 632 O O . TYR A 1 85 ? -0.121 -9.389 -10.247 1.00 82.38 85 TYR A O 1
ATOM 640 N N . ALA A 1 86 ? -1.570 -8.077 -9.132 1.00 77.38 86 ALA A N 1
ATOM 641 C CA . ALA A 1 86 ? -2.769 -8.696 -9.684 1.00 77.38 86 ALA A CA 1
ATOM 642 C C . ALA A 1 86 ? -2.875 -8.487 -11.209 1.00 77.38 86 ALA A C 1
ATOM 644 O O . ALA A 1 86 ? -2.352 -7.512 -11.758 1.00 77.38 86 ALA A O 1
ATOM 645 N N . ASP A 1 87 ? -3.582 -9.392 -11.884 1.00 69.44 87 ASP A N 1
ATOM 646 C CA . ASP A 1 87 ? -3.825 -9.304 -13.328 1.00 69.44 87 ASP A CA 1
ATOM 647 C C . ASP A 1 87 ? -4.796 -8.177 -13.734 1.00 69.44 87 ASP A C 1
ATOM 649 O O . ASP A 1 87 ? -5.805 -7.934 -13.032 1.00 69.44 87 ASP A O 1
#

Sequence (87 aa):
MRVFRVLADWAGDSLESTEGTWNLGIGMLAVVSHESASTLTREWTTAGIDSWVVGHVSDREHSLDGYVTSAKGVDGGAVRLVGSYAD

Organism: NCBI:txid449393

Mean predicted aligned error: 4.82 Å

Foldseek 3Di:
DVVLVVVCVVVVHDSVVCVLPDPLPPPDDDDDDPVCQVVVCVVCVVVVRNDDCQDDDDPDDDDLVQWDQDDPRDGDDTDHHDDDDDD

Radius of gyration: 15.58 Å; Cα contacts (8 Å, |Δi|>4): 42; chains: 1; bounding box: 37×21×41 Å

Solvent-accessible surface area (backbone atoms only — not comparable to full-atom values): 6048 Å² total; per-residue (Å²): 108,69,67,61,54,53,54,21,55,77,69,74,48,54,70,77,78,39,57,90,80,48,62,84,86,53,93,75,86,84,91,71,59,80,88,46,46,66,59,51,32,52,52,37,39,74,72,72,40,91,55,74,88,87,77,83,88,81,88,72,91,72,86,64,82,84,41,50,43,65,60,97,92,42,81,66,72,74,47,65,92,80,90,73,86,80,135